Protein AF-A0AAX3ING3-F1 (afdb_monomer)

Mean predicted aligned error: 2.45 Å

Structure (mmCIF, N/CA/C/O backbone):
data_AF-A0AAX3ING3-F1
#
_entry.id   AF-A0AAX3ING3-F1
#
loop_
_atom_site.group_PDB
_atom_site.id
_atom_site.type_symbol
_atom_site.label_atom_id
_atom_site.label_alt_id
_atom_site.label_comp_id
_atom_site.label_asym_id
_atom_site.label_entity_id
_atom_site.label_seq_id
_atom_site.pdbx_PDB_ins_code
_atom_site.Cartn_x
_atom_site.Cartn_y
_atom_site.Cartn_z
_atom_site.occupancy
_atom_site.B_iso_or_equiv
_atom_site.auth_seq_id
_atom_site.auth_comp_id
_atom_site.auth_asym_id
_atom_site.auth_atom_id
_atom_site.pdbx_PDB_model_num
ATOM 1 N N . MET A 1 1 ? 11.861 -0.554 -21.468 1.00 83.38 1 MET A N 1
ATOM 2 C CA . MET A 1 1 ? 11.549 -1.414 -20.308 1.00 83.38 1 MET A CA 1
ATOM 3 C C . MET A 1 1 ? 11.498 -2.861 -20.766 1.00 83.38 1 MET A C 1
ATOM 5 O O . MET A 1 1 ? 10.762 -3.159 -21.702 1.00 83.38 1 MET A O 1
ATOM 9 N N . SER A 1 2 ? 12.317 -3.724 -20.174 1.00 92.12 2 SER A N 1
ATOM 10 C CA . SER A 1 2 ? 12.340 -5.163 -20.464 1.00 92.12 2 SER A CA 1
ATOM 11 C C . SER A 1 2 ? 11.136 -5.888 -19.855 1.00 92.12 2 SER A C 1
ATOM 13 O O . SER A 1 2 ? 10.481 -5.376 -18.948 1.00 92.12 2 SER A O 1
ATOM 15 N N . GLU A 1 3 ? 10.856 -7.102 -20.327 1.00 94.25 3 GLU A N 1
ATOM 16 C CA . GLU A 1 3 ? 9.742 -7.908 -19.813 1.00 94.25 3 GLU A CA 1
ATOM 17 C C . GLU A 1 3 ? 9.922 -8.274 -18.331 1.00 94.25 3 GLU A C 1
ATOM 19 O O . GLU A 1 3 ? 8.994 -8.159 -17.537 1.00 94.25 3 GLU A O 1
ATOM 24 N N . GLN A 1 4 ? 11.149 -8.601 -17.918 1.00 93.38 4 GLN A N 1
ATOM 25 C CA . GLN A 1 4 ? 11.463 -8.860 -16.509 1.00 93.38 4 GLN A CA 1
ATOM 26 C C . GLN A 1 4 ? 11.250 -7.625 -15.624 1.00 93.38 4 GLN A C 1
ATOM 28 O O . GLN A 1 4 ? 10.826 -7.750 -14.476 1.00 93.38 4 GLN A O 1
ATOM 33 N N . GLU A 1 5 ? 11.536 -6.424 -16.134 1.00 92.69 5 GLU A N 1
ATOM 34 C CA . GLU A 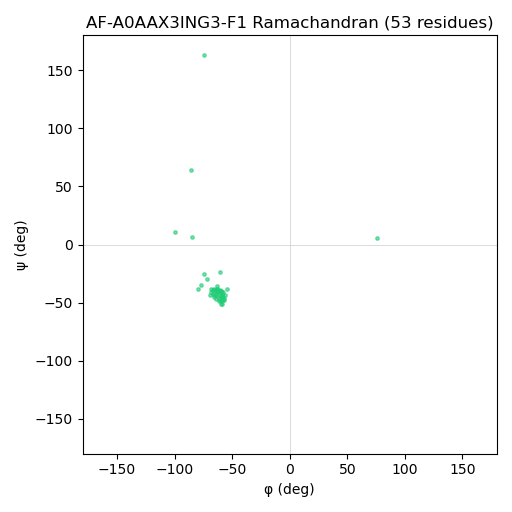1 5 ? 11.262 -5.184 -15.402 1.00 92.69 5 GLU A CA 1
ATOM 35 C C . GLU A 1 5 ? 9.764 -4.920 -15.268 1.00 92.69 5 GLU A C 1
ATOM 37 O O . GLU A 1 5 ? 9.338 -4.492 -14.197 1.00 92.69 5 GLU A O 1
ATOM 42 N N . LYS A 1 6 ? 8.965 -5.213 -16.303 1.00 93.88 6 LYS A N 1
ATOM 43 C CA . LYS A 1 6 ? 7.501 -5.100 -16.232 1.00 93.88 6 LYS A CA 1
ATOM 44 C C . LYS A 1 6 ? 6.913 -6.032 -15.179 1.00 93.88 6 LYS A C 1
ATOM 46 O O . LYS A 1 6 ? 6.159 -5.558 -14.341 1.00 93.88 6 LYS A O 1
ATOM 51 N N . VAL A 1 7 ? 7.309 -7.308 -15.172 1.00 96.00 7 VAL A N 1
ATOM 52 C CA . VAL A 1 7 ? 6.843 -8.289 -14.171 1.00 96.00 7 VAL A CA 1
ATOM 53 C C . VAL A 1 7 ? 7.189 -7.828 -12.754 1.00 96.00 7 VAL A C 1
ATOM 55 O O . VAL A 1 7 ? 6.331 -7.805 -11.880 1.00 96.00 7 VAL A O 1
ATOM 58 N N . ARG A 1 8 ? 8.422 -7.361 -12.524 1.00 93.31 8 ARG A N 1
ATOM 59 C CA . ARG A 1 8 ? 8.814 -6.831 -11.206 1.00 93.31 8 ARG A CA 1
ATOM 60 C C . ARG A 1 8 ? 8.015 -5.591 -10.803 1.00 93.31 8 ARG A C 1
ATOM 62 O O . ARG A 1 8 ? 7.731 -5.4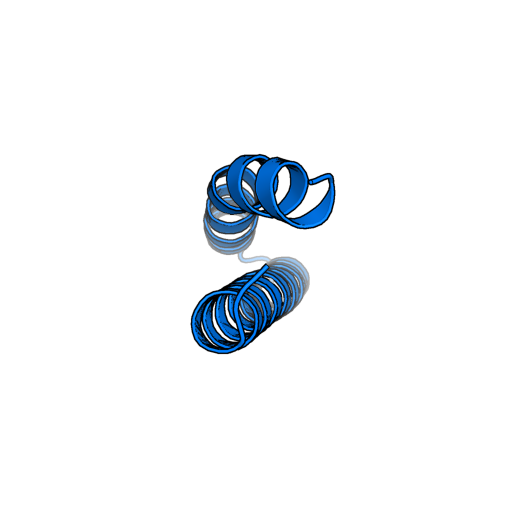08 -9.623 1.00 93.31 8 ARG A O 1
ATOM 69 N N . LEU A 1 9 ? 7.706 -4.703 -11.748 1.00 95.19 9 LEU A N 1
ATOM 70 C CA . LEU A 1 9 ? 6.894 -3.513 -11.480 1.00 95.19 9 LEU A CA 1
ATOM 71 C C . LEU A 1 9 ? 5.446 -3.873 -11.158 1.00 95.19 9 LEU A C 1
ATOM 73 O O . LEU A 1 9 ? 4.879 -3.286 -10.239 1.00 95.19 9 LEU A O 1
ATOM 77 N N . ASP A 1 10 ? 4.887 -4.841 -11.876 1.00 96.69 10 ASP A N 1
ATOM 78 C CA . ASP A 1 10 ? 3.559 -5.391 -11.623 1.00 96.69 10 ASP A CA 1
ATOM 79 C C . ASP A 1 10 ? 3.467 -5.973 -10.204 1.00 96.69 10 ASP A C 1
ATOM 81 O O . ASP A 1 10 ? 2.649 -5.527 -9.400 1.00 96.69 10 ASP A O 1
ATOM 85 N N . GLU A 1 11 ? 4.417 -6.831 -9.820 1.00 96.56 11 GLU A N 1
ATOM 86 C CA . GLU A 1 11 ? 4.506 -7.381 -8.463 1.00 96.56 11 GLU A CA 1
ATOM 87 C C . GLU A 1 11 ? 4.598 -6.280 -7.392 1.00 96.56 11 GLU A C 1
ATOM 89 O O . GLU A 1 11 ? 3.938 -6.345 -6.351 1.00 96.56 11 GLU A O 1
ATOM 94 N N . GLN A 1 12 ? 5.404 -5.241 -7.629 1.00 96.31 12 GLN A N 1
ATOM 95 C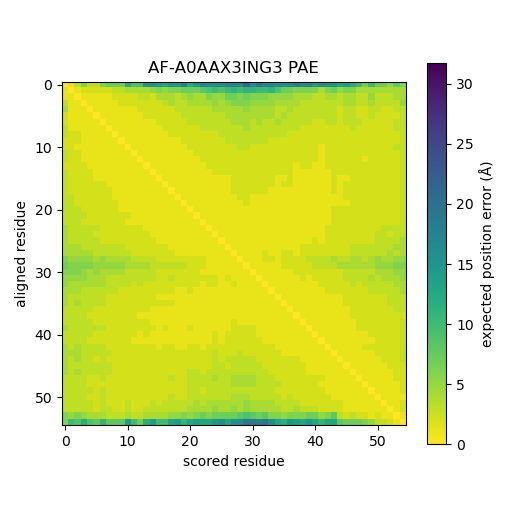 CA . GLN A 1 12 ? 5.547 -4.119 -6.698 1.00 96.31 12 GLN A CA 1
ATOM 96 C C . GLN A 1 12 ? 4.255 -3.294 -6.573 1.00 96.31 12 GLN A C 1
ATOM 98 O O . GLN A 1 12 ? 3.907 -2.875 -5.463 1.00 96.31 12 GLN A O 1
ATOM 103 N N . LEU A 1 13 ? 3.531 -3.079 -7.676 1.00 97.12 13 LEU A N 1
ATOM 104 C CA . LEU A 1 13 ? 2.225 -2.415 -7.678 1.00 97.12 13 LEU A CA 1
ATOM 105 C C . LEU A 1 13 ? 1.179 -3.246 -6.932 1.00 97.12 13 LEU A C 1
ATOM 107 O O . LEU A 1 13 ? 0.467 -2.709 -6.078 1.00 97.12 13 LE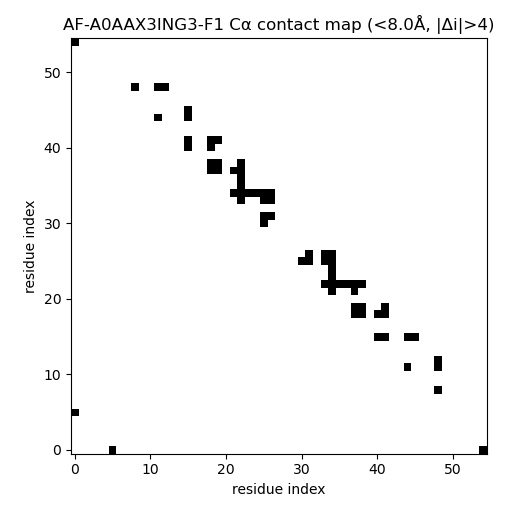U A O 1
ATOM 111 N N . GLU A 1 14 ? 1.128 -4.556 -7.175 1.00 98.06 14 GLU A N 1
ATOM 112 C CA . GLU A 1 14 ? 0.242 -5.455 -6.440 1.00 98.06 14 GLU A CA 1
ATOM 113 C C . GLU A 1 14 ? 0.515 -5.427 -4.933 1.00 98.06 14 GLU A C 1
ATOM 115 O O . GLU A 1 14 ? -0.419 -5.403 -4.126 1.00 98.06 14 GLU A O 1
ATOM 120 N N . GLN A 1 15 ? 1.788 -5.438 -4.527 1.00 97.69 15 GLN A N 1
ATOM 121 C CA . GLN A 1 15 ? 2.155 -5.365 -3.113 1.00 97.69 15 GLN A CA 1
ATOM 122 C C . GLN A 1 15 ? 1.707 -4.043 -2.491 1.00 97.69 15 GLN A C 1
ATOM 124 O O . GLN A 1 15 ? 1.116 -4.054 -1.409 1.00 97.69 15 GLN A O 1
ATOM 129 N N . ALA A 1 16 ? 1.914 -2.915 -3.175 1.00 98.06 16 ALA A N 1
ATOM 130 C CA . ALA A 1 16 ? 1.441 -1.618 -2.700 1.00 98.06 16 ALA A CA 1
ATOM 131 C C . ALA A 1 16 ? -0.090 -1.604 -2.524 1.00 98.06 16 ALA A C 1
ATOM 133 O O . ALA A 1 16 ? -0.590 -1.195 -1.473 1.00 98.06 16 ALA A O 1
ATOM 134 N N . ALA A 1 17 ? -0.839 -2.137 -3.492 1.00 98.44 17 ALA A N 1
ATOM 135 C CA . ALA A 1 17 ? -2.294 -2.244 -3.405 1.00 98.44 17 ALA A CA 1
ATOM 136 C C . ALA A 1 17 ? -2.744 -3.125 -2.224 1.00 98.44 17 ALA A C 1
ATOM 138 O O . ALA A 1 17 ? -3.593 -2.718 -1.426 1.00 98.44 17 ALA A O 1
ATOM 139 N N . LYS A 1 18 ? -2.131 -4.305 -2.048 1.00 98.62 18 LYS A N 1
ATOM 140 C CA . LYS A 1 18 ? -2.415 -5.219 -0.925 1.00 98.62 18 LYS A CA 1
ATOM 141 C C . LYS A 1 18 ? -2.180 -4.540 0.429 1.00 98.62 18 LYS A C 1
ATOM 143 O O . LYS A 1 18 ? -2.982 -4.715 1.348 1.00 98.62 18 LYS A O 1
ATOM 148 N N . GLN A 1 19 ? -1.118 -3.748 0.561 1.00 98.56 19 GLN A N 1
ATOM 149 C CA . GLN A 1 19 ? -0.817 -2.996 1.783 1.00 98.56 19 GLN A CA 1
ATOM 150 C C . GLN A 1 19 ? -1.878 -1.920 2.060 1.00 98.56 19 GLN A C 1
ATOM 152 O O . GLN A 1 19 ? -2.365 -1.833 3.185 1.00 98.56 19 GLN A O 1
ATOM 157 N N . LEU A 1 20 ? -2.325 -1.168 1.048 1.00 98.62 20 LEU A N 1
ATOM 158 C CA . LEU A 1 20 ? -3.399 -0.180 1.221 1.00 98.62 20 LEU A CA 1
ATOM 159 C C . LEU A 1 20 ? -4.734 -0.823 1.627 1.00 98.62 20 LEU A C 1
ATOM 161 O O . LEU A 1 20 ? -5.434 -0.297 2.493 1.00 98.62 20 LEU A O 1
ATOM 165 N N . VAL A 1 21 ? -5.070 -1.995 1.081 1.00 98.69 21 VAL A N 1
ATOM 166 C CA . VAL A 1 21 ? -6.261 -2.752 1.508 1.00 98.69 21 VAL A CA 1
ATOM 167 C C . VAL A 1 21 ? -6.140 -3.188 2.97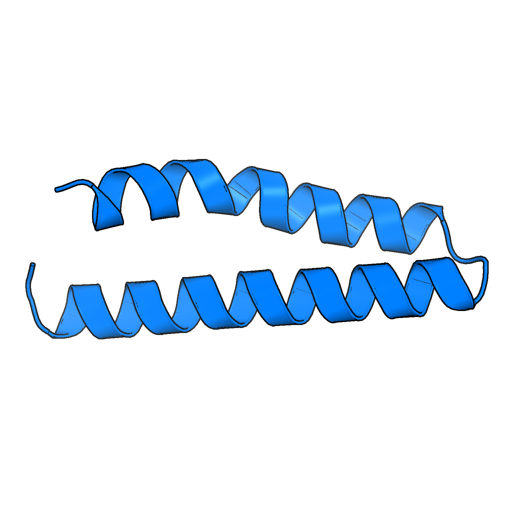3 1.00 98.69 21 VAL A C 1
ATOM 169 O O . VAL A 1 21 ? -7.104 -3.080 3.737 1.00 98.69 21 VAL A O 1
ATOM 172 N N . ARG A 1 22 ? -4.953 -3.639 3.404 1.00 98.56 22 ARG A N 1
ATOM 173 C CA . ARG A 1 22 ? -4.688 -3.972 4.814 1.00 98.56 22 ARG A CA 1
ATOM 174 C C . ARG A 1 22 ? -4.783 -2.743 5.716 1.00 98.56 22 ARG A C 1
ATOM 176 O O . ARG A 1 22 ? -5.381 -2.845 6.785 1.00 98.56 22 ARG A O 1
ATOM 183 N N . ALA A 1 23 ? -4.281 -1.590 5.273 1.00 98.69 23 ALA A N 1
ATOM 184 C CA . ALA A 1 23 ? -4.413 -0.322 5.987 1.00 98.69 23 ALA A CA 1
ATOM 185 C C . ALA A 1 23 ? -5.882 0.068 6.185 1.00 98.69 23 ALA A C 1
ATOM 187 O O . ALA A 1 23 ? -6.300 0.353 7.306 1.00 98.69 23 ALA A O 1
ATOM 188 N N . LEU A 1 24 ? -6.686 -0.004 5.119 1.00 98.69 24 LEU A N 1
ATOM 189 C CA . LEU A 1 24 ? -8.122 0.271 5.167 1.00 98.69 24 LEU A CA 1
ATOM 190 C C . LEU A 1 24 ? -8.846 -0.660 6.147 1.00 98.69 24 LEU A C 1
ATOM 192 O O . LEU A 1 24 ? -9.682 -0.209 6.930 1.00 98.69 24 LEU A O 1
ATOM 196 N N . ARG A 1 25 ? -8.525 -1.960 6.130 1.00 98.62 25 ARG A N 1
ATOM 197 C CA . ARG A 1 25 ? -9.104 -2.928 7.070 1.00 98.62 25 ARG A CA 1
ATOM 198 C C . ARG A 1 25 ? -8.700 -2.624 8.512 1.00 98.62 25 ARG A C 1
ATOM 200 O O . ARG A 1 25 ? -9.569 -2.604 9.378 1.00 98.62 25 ARG A O 1
ATOM 207 N N . ALA A 1 26 ? -7.416 -2.367 8.762 1.00 98.50 26 ALA A N 1
ATOM 208 C CA . ALA A 1 26 ? -6.911 -2.027 10.088 1.00 98.50 26 ALA A CA 1
ATOM 209 C C . ALA A 1 26 ? -7.621 -0.782 10.643 1.00 98.50 26 ALA A C 1
ATOM 211 O O . ALA A 1 26 ? -8.168 -0.836 11.747 1.00 98.50 26 ALA A O 1
ATOM 212 N N . LEU A 1 27 ? -7.732 0.274 9.830 1.00 98.19 27 LEU A N 1
ATOM 213 C CA . LEU A 1 27 ? -8.440 1.508 10.172 1.00 98.19 27 LEU A CA 1
ATOM 214 C C . LEU A 1 27 ? -9.909 1.252 10.539 1.00 98.19 27 LEU A C 1
ATOM 216 O O . LEU A 1 27 ? -10.363 1.704 11.586 1.00 98.19 27 LEU A O 1
ATOM 220 N N . ARG A 1 28 ? -10.638 0.471 9.729 1.00 98.31 28 ARG A N 1
ATOM 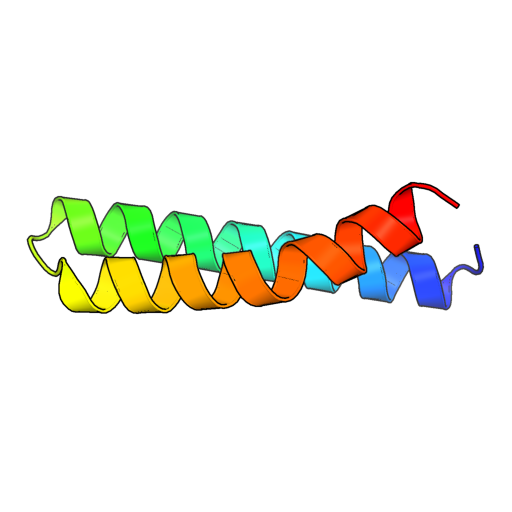221 C CA . ARG A 1 28 ? -12.050 0.113 9.985 1.00 98.31 28 ARG A CA 1
ATOM 222 C C . ARG A 1 28 ? -12.264 -0.649 11.294 1.00 98.31 28 ARG A C 1
ATOM 224 O O . ARG A 1 28 ? -13.365 -0.632 11.828 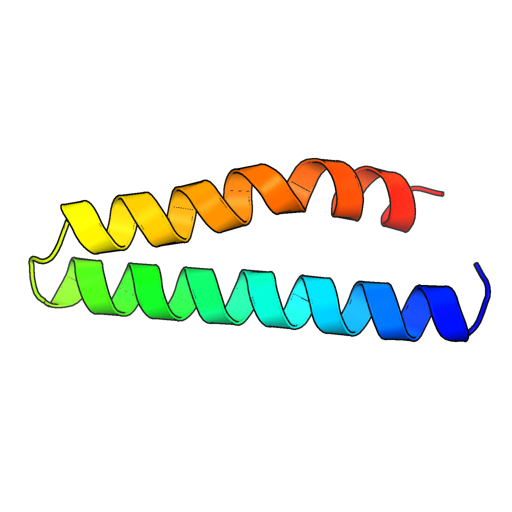1.00 98.31 28 ARG A O 1
ATOM 231 N N . THR A 1 29 ? -11.229 -1.315 11.799 1.00 98.12 29 THR A N 1
ATOM 232 C CA . THR A 1 29 ? -11.264 -2.061 13.068 1.00 98.12 29 THR A CA 1
ATOM 233 C C . THR A 1 29 ? -10.648 -1.295 14.243 1.00 98.12 29 THR A C 1
ATOM 235 O O . THR A 1 29 ? -10.402 -1.886 15.288 1.00 98.12 29 THR A O 1
ATOM 238 N N . GLY A 1 30 ? -10.350 -0.000 14.079 1.00 97.69 30 GLY A N 1
ATOM 239 C CA . GLY A 1 30 ? -9.749 0.835 15.127 1.00 97.69 30 GLY A CA 1
ATOM 240 C C . GLY A 1 30 ? -8.250 0.601 15.362 1.00 97.69 30 GLY A C 1
ATOM 241 O O . GLY A 1 30 ? -7.672 1.203 16.261 1.00 97.69 30 GLY A O 1
ATOM 242 N N . GLN A 1 31 ? -7.587 -0.225 14.547 1.00 98.12 31 GLN A N 1
ATOM 243 C CA . GLN A 1 31 ? -6.154 -0.527 14.658 1.00 98.12 31 GLN A CA 1
ATOM 244 C C . GLN A 1 31 ? -5.313 0.527 13.921 1.00 98.12 31 GLN A C 1
ATOM 246 O O . GLN A 1 31 ? -4.646 0.236 12.923 1.00 98.12 31 GLN A O 1
ATOM 251 N N . VAL A 1 32 ? -5.369 1.777 14.387 1.00 97.50 32 VAL A N 1
ATOM 252 C CA . VAL A 1 32 ? -4.762 2.935 13.705 1.00 97.50 32 VAL A CA 1
ATOM 253 C C . VAL A 1 32 ? -3.246 2.779 13.547 1.00 97.50 32 VAL A C 1
ATOM 255 O O . VAL A 1 32 ? -2.717 3.066 12.478 1.00 97.50 32 VAL A O 1
ATOM 258 N N . GLN A 1 33 ? -2.543 2.242 14.549 1.00 97.69 33 GLN A N 1
ATOM 259 C CA . GLN A 1 33 ? -1.094 2.021 14.477 1.00 97.69 33 GLN A CA 1
ATOM 260 C C . GLN A 1 33 ? -0.721 1.034 13.359 1.00 97.69 33 GLN A C 1
ATOM 262 O O . GLN A 1 33 ? 0.225 1.277 12.612 1.00 97.69 33 GLN A O 1
ATOM 267 N N . HIS A 1 34 ? -1.493 -0.045 13.182 1.00 97.88 34 HIS A N 1
ATOM 268 C CA . HIS A 1 34 ? -1.286 -0.986 12.077 1.00 97.88 34 HIS A CA 1
ATOM 269 C C . HIS A 1 34 ? -1.586 -0.343 10.719 1.00 97.88 34 HIS A C 1
ATOM 271 O O . HIS A 1 34 ? -0.845 -0.562 9.761 1.00 97.88 34 HIS A O 1
ATOM 277 N N . ALA A 1 35 ? -2.631 0.488 10.634 1.00 98.44 35 ALA A N 1
ATOM 278 C CA . ALA A 1 35 ? -2.927 1.241 9.419 1.00 98.44 35 ALA A CA 1
ATOM 279 C C . ALA A 1 35 ? -1.755 2.158 9.024 1.00 98.44 35 ALA A C 1
ATOM 281 O O . ALA A 1 35 ? -1.343 2.146 7.864 1.00 98.44 35 ALA A O 1
ATOM 282 N N . THR A 1 36 ? -1.164 2.870 9.989 1.00 98.50 36 THR A N 1
ATOM 283 C CA . THR A 1 36 ? 0.015 3.723 9.774 1.00 98.50 36 THR A CA 1
ATOM 284 C C . THR A 1 36 ? 1.208 2.936 9.237 1.00 98.50 36 THR A C 1
ATOM 286 O O . THR A 1 36 ? 1.839 3.378 8.279 1.00 98.50 36 THR A O 1
ATOM 289 N N . VAL A 1 37 ? 1.498 1.752 9.790 1.00 98.44 37 VAL A N 1
ATOM 290 C CA . VAL A 1 37 ? 2.594 0.892 9.301 1.00 98.44 37 VAL A CA 1
ATOM 291 C C . VAL A 1 37 ? 2.383 0.512 7.834 1.00 98.44 37 VAL A C 1
ATOM 293 O O . VAL A 1 37 ? 3.287 0.669 7.014 1.00 98.44 37 VAL A O 1
ATOM 296 N N . TYR A 1 38 ? 1.184 0.050 7.473 1.00 98.56 38 TYR A N 1
ATOM 297 C CA . TYR A 1 38 ? 0.890 -0.355 6.099 1.00 98.56 38 TYR A CA 1
ATOM 298 C C . TYR A 1 38 ? 0.938 0.818 5.108 1.00 98.56 38 TYR A C 1
ATOM 300 O O . TYR A 1 38 ? 1.462 0.659 4.005 1.00 98.56 38 TYR A O 1
ATOM 308 N N . VAL A 1 39 ? 0.460 2.006 5.498 1.00 98.44 39 VAL A N 1
ATOM 309 C CA . VAL A 1 39 ? 0.589 3.227 4.682 1.00 98.44 39 VAL A CA 1
ATOM 310 C C . VAL A 1 39 ? 2.057 3.628 4.515 1.00 98.44 39 VAL A C 1
ATOM 312 O O . VAL A 1 39 ? 2.475 3.925 3.397 1.00 98.44 39 VAL A O 1
ATOM 315 N N . GLY A 1 40 ? 2.858 3.573 5.582 1.00 98.31 40 GLY A N 1
ATOM 316 C CA . GLY A 1 40 ? 4.292 3.876 5.529 1.00 98.31 40 GLY A CA 1
ATOM 317 C C . GLY A 1 40 ? 5.061 2.954 4.577 1.00 98.31 40 GLY A C 1
ATOM 318 O O . GLY A 1 40 ? 5.891 3.417 3.795 1.00 98.31 40 GLY A O 1
ATOM 319 N N . ASN A 1 41 ? 4.728 1.660 4.554 1.00 98.00 41 ASN A N 1
ATOM 320 C CA . ASN A 1 41 ? 5.315 0.713 3.600 1.00 98.00 41 ASN A CA 1
ATOM 321 C C . ASN A 1 41 ? 5.052 1.125 2.144 1.00 98.00 41 ASN A C 1
ATOM 323 O O . ASN A 1 41 ? 5.947 1.055 1.302 1.00 98.00 41 ASN A O 1
ATOM 327 N N . VAL A 1 42 ? 3.833 1.583 1.847 1.00 98.25 42 VAL A N 1
ATOM 328 C CA . VAL A 1 42 ? 3.453 2.051 0.506 1.00 98.25 42 VAL A CA 1
ATOM 329 C C . VAL A 1 42 ? 4.166 3.357 0.17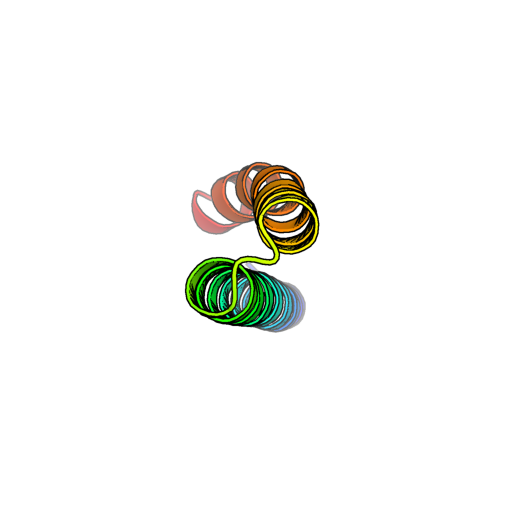3 1.00 98.25 42 VAL A C 1
ATOM 331 O O . VAL A 1 42 ? 4.725 3.479 -0.915 1.00 98.25 42 VAL A O 1
ATOM 334 N N . GLN A 1 43 ? 4.225 4.301 1.115 1.00 97.75 43 GLN A N 1
ATOM 335 C CA . GLN A 1 43 ? 4.952 5.563 0.953 1.00 97.75 43 GLN A CA 1
ATOM 336 C C . GLN A 1 43 ? 6.420 5.338 0.560 1.00 97.75 43 GLN A C 1
ATOM 338 O O . GLN A 1 43 ? 6.931 6.055 -0.297 1.00 97.75 43 GLN A O 1
ATOM 343 N N . ASN A 1 44 ? 7.075 4.319 1.122 1.00 96.50 44 ASN A N 1
ATOM 344 C CA . ASN A 1 44 ? 8.457 3.967 0.782 1.00 96.50 44 ASN A CA 1
ATOM 345 C C . ASN A 1 44 ? 8.599 3.334 -0.618 1.00 96.50 44 ASN A C 1
ATOM 347 O O . ASN A 1 44 ? 9.629 3.497 -1.269 1.00 96.50 44 ASN A O 1
ATOM 351 N N . LEU A 1 45 ? 7.572 2.627 -1.102 1.00 94.94 45 LEU A N 1
ATOM 352 C CA . LEU A 1 45 ? 7.558 1.954 -2.410 1.00 94.94 45 LEU A CA 1
ATOM 353 C C . LEU A 1 45 ? 7.267 2.908 -3.582 1.00 94.94 45 LEU A C 1
ATOM 355 O O . LEU A 1 45 ? 7.858 2.775 -4.659 1.00 94.94 45 LEU A O 1
ATOM 359 N N . LEU A 1 46 ? 6.363 3.875 -3.389 1.00 94.81 46 LEU A N 1
ATOM 360 C CA . LEU A 1 46 ? 5.833 4.718 -4.468 1.00 94.81 46 LEU A CA 1
ATOM 361 C C . LEU A 1 46 ? 6.884 5.541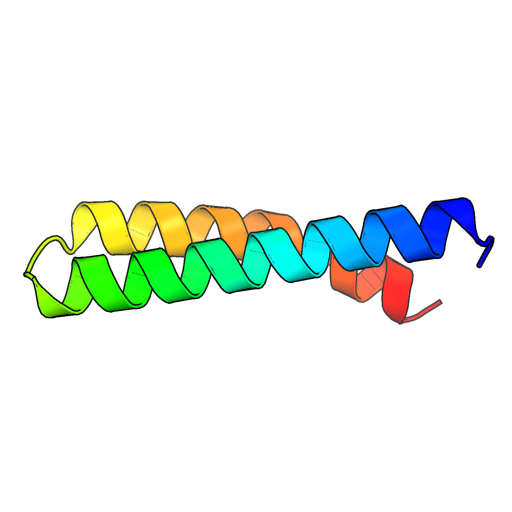 -5.242 1.00 94.81 46 LEU A C 1
ATOM 363 O O . LEU A 1 46 ? 6.762 5.604 -6.467 1.00 94.81 46 LEU A O 1
ATOM 367 N N . PRO A 1 47 ? 7.919 6.151 -4.625 1.00 95.75 47 PRO A N 1
ATOM 368 C CA . PRO A 1 47 ? 8.910 6.930 -5.370 1.00 95.75 47 PRO A CA 1
ATOM 369 C C . PRO A 1 47 ? 9.665 6.097 -6.414 1.00 95.75 47 PRO A C 1
ATOM 371 O O . PRO A 1 47 ? 9.830 6.530 -7.557 1.00 95.75 47 PRO A O 1
ATOM 374 N N . GLY A 1 48 ? 10.076 4.879 -6.044 1.00 94.19 48 GLY A N 1
ATOM 375 C CA . GLY A 1 48 ? 10.778 3.965 -6.946 1.00 94.19 48 GLY A CA 1
ATOM 376 C C . GLY A 1 48 ? 9.891 3.493 -8.098 1.00 94.19 48 GLY A C 1
ATOM 377 O O . GLY A 1 48 ? 10.330 3.494 -9.249 1.00 94.19 48 GLY A O 1
ATOM 378 N N . LEU A 1 49 ? 8.632 3.160 -7.795 1.00 94.31 49 LEU A N 1
ATOM 379 C CA . LEU A 1 49 ? 7.619 2.806 -8.792 1.00 94.31 49 LEU A CA 1
ATOM 380 C C . LEU A 1 49 ? 7.375 3.953 -9.780 1.00 94.31 49 LEU A C 1
ATOM 382 O O . LEU A 1 49 ? 7.490 3.757 -10.989 1.00 94.31 49 LEU A O 1
ATOM 386 N N . ARG A 1 50 ? 7.120 5.168 -9.276 1.00 95.00 50 ARG A N 1
ATOM 387 C CA . ARG A 1 50 ? 6.878 6.362 -10.100 1.00 95.00 50 ARG A CA 1
ATOM 388 C C . ARG A 1 50 ? 8.036 6.635 -11.052 1.00 95.00 50 ARG A C 1
ATOM 390 O O . ARG A 1 50 ? 7.809 6.894 -12.228 1.00 95.00 50 ARG A O 1
ATOM 397 N N . MET A 1 51 ? 9.269 6.577 -10.552 1.00 94.38 51 MET A N 1
ATOM 398 C CA . MET A 1 51 ? 10.455 6.826 -11.370 1.00 94.38 51 MET A CA 1
ATOM 399 C C . MET A 1 51 ? 10.591 5.813 -12.512 1.00 94.38 51 MET A C 1
ATOM 401 O O . MET A 1 51 ? 10.988 6.194 -13.605 1.00 94.38 51 MET A O 1
ATOM 405 N N . ARG A 1 52 ? 10.299 4.531 -12.268 1.00 92.88 52 ARG A N 1
ATOM 406 C CA . ARG A 1 52 ? 10.443 3.472 -13.279 1.00 92.88 52 ARG A CA 1
ATOM 407 C C . ARG A 1 52 ? 9.312 3.471 -14.305 1.00 92.88 52 ARG A C 1
ATOM 409 O O . ARG A 1 52 ? 9.574 3.178 -15.460 1.00 92.88 52 ARG A O 1
ATOM 416 N N . LEU A 1 53 ? 8.091 3.805 -13.889 1.00 91.69 53 LEU A N 1
ATOM 417 C CA . LEU A 1 53 ? 6.931 3.920 -14.780 1.00 91.69 53 LEU A CA 1
ATOM 418 C C . LEU A 1 53 ? 6.965 5.193 -15.636 1.00 91.69 53 LEU A C 1
ATOM 420 O O . LEU A 1 53 ? 6.364 5.226 -16.701 1.00 91.69 53 LEU A O 1
ATOM 424 N N . GLY A 1 54 ? 7.643 6.243 -15.168 1.00 88.12 54 GLY A N 1
ATOM 425 C CA . GLY A 1 54 ? 7.813 7.497 -15.906 1.00 88.12 54 GLY A CA 1
ATOM 426 C C . GLY A 1 54 ? 8.982 7.514 -16.898 1.00 88.12 54 GLY A C 1
ATOM 427 O O . GLY A 1 54 ? 9.295 8.587 -17.409 1.00 88.12 54 GLY A O 1
ATOM 428 N N . ARG A 1 55 ? 9.654 6.377 -17.117 1.00 76.81 55 ARG A N 1
ATOM 429 C CA . ARG A 1 55 ? 10.750 6.192 -18.082 1.00 76.81 55 ARG A CA 1
ATOM 430 C C . ARG A 1 55 ? 10.279 5.351 -19.258 1.00 76.81 55 ARG A C 1
ATOM 432 O O . ARG A 1 55 ? 10.724 5.660 -20.381 1.00 76.81 55 ARG A O 1
#

Solvent-accessible surface area (backbone atoms only — not comparable to full-atom values): 3019 Å² total; per-residue (Å²): 135,53,71,72,55,50,53,54,49,50,55,53,51,52,51,39,52,54,30,48,55,49,15,54,52,27,44,78,70,72,36,51,71,58,16,50,53,29,46,51,56,33,63,70,47,48,63,62,52,51,58,63,73,74,106

Secondary structure (DSSP, 8-state):
--HHHHHHHHHHHHHHHHHHHHHHHHHHTT-HHHHHHHHHHHHHHHHHHHHHHT-

Foldseek 3Di:
DDPVVVVVLVVLVVLLVVLCVQLVVCVVVVNNVSNVVSVVVNVVSVVVSVVSVVD

Sequence (55 aa):
MSEQEKVRLDEQLEQAAKQLVRALRALRTGQVQHATVYVGNVQNLLPGLRMRLGR

pLDDT: mean 95.97, std 3.9, range [76.81, 98.69]

Radius of gyration: 13.1 Å; Cα contacts (8 Å, |Δi|>4): 34; chains: 1; bounding box: 24×16×36 Å

Nearest PDB structures (foldseek):
  8qfv-assembly1_0  TM=9.224E-01  e=8.803E-01  Synechocystis sp. PCC 6803
  4whe-assembly1_A  TM=9.136E-01  e=2.141E+00  Escherichia coli K-12
  3nym-assembly1_B  TM=5.376E-01  e=5.644E-01  Neisseria meningitidis serogroup B
  6zw4-assembly1_H  TM=5.089E-01  e=4.306E+00  Nostoc punctiforme
  6zw4-assembly1_T  TM=5.089E-01  e=4.306E+00  Nostoc punctiforme

Organism: Haemophilus influenzae (NCBI:txid727)